Protein AF-A0A7R9Y070-F1 (afdb_monomer_lite)

InterPro domains:
  IPR051346 OTU Domain-Containing Deubiquitinase [PTHR13367] (41-113)

Radius of gyration: 21.0 Å; chains: 1; bounding box: 29×75×30 Å

pLDDT: mean 83.11, std 16.2, range [41.97, 95.62]

Organism: Micromonas pusilla (NCBI:txid38833)

Structure (mmCIF, N/CA/C/O backbone):
data_AF-A0A7R9Y070-F1
#
_entry.id   AF-A0A7R9Y070-F1
#
loop_
_atom_site.group_PDB
_atom_site.id
_atom_site.type_symbol
_atom_site.label_atom_id
_atom_site.label_alt_id
_atom_site.label_comp_id
_atom_site.label_asym_id
_atom_site.label_entity_id
_atom_site.label_seq_id
_atom_site.pdbx_PDB_ins_code
_atom_site.Cartn_x
_atom_site.Cartn_y
_atom_site.Cartn_z
_atom_site.occupancy
_atom_site.B_iso_or_equiv
_atom_site.auth_seq_id
_atom_site.auth_comp_id
_atom_site.auth_asym_id
_atom_site.auth_atom_id
_atom_site.pdbx_PDB_model_num
ATOM 1 N N . GLY A 1 1 ? -12.570 -62.449 17.027 1.00 46.59 1 GLY A N 1
ATOM 2 C CA . GLY A 1 1 ? -11.343 -61.683 17.273 1.00 46.59 1 GLY A CA 1
ATOM 3 C C . GLY A 1 1 ? -10.760 -61.291 15.944 1.00 46.59 1 GLY A C 1
ATOM 4 O O . GLY A 1 1 ? -10.778 -62.129 15.061 1.00 46.59 1 GLY A O 1
ATOM 5 N N . ASP A 1 2 ? -10.304 -60.053 15.809 1.00 41.97 2 ASP A N 1
ATOM 6 C CA . ASP A 1 2 ? -8.918 -59.773 15.439 1.00 41.97 2 ASP A CA 1
ATOM 7 C C . ASP A 1 2 ? -8.581 -58.330 15.850 1.00 41.97 2 ASP A C 1
ATOM 9 O O . ASP A 1 2 ? -9.446 -57.453 15.828 1.00 41.97 2 ASP A O 1
ATOM 13 N N . LYS A 1 3 ? -7.358 -58.131 16.337 1.00 51.91 3 LYS A N 1
ATOM 14 C CA . LYS A 1 3 ? -6.789 -56.871 16.827 1.00 51.91 3 LYS A CA 1
ATOM 15 C C . LYS A 1 3 ? -5.658 -56.474 15.880 1.00 51.91 3 LYS A C 1
ATOM 17 O O . LYS A 1 3 ? -4.850 -57.314 15.516 1.00 51.91 3 LYS A O 1
ATOM 22 N N . GLY A 1 4 ? -5.526 -55.176 15.629 1.00 49.16 4 GLY A N 1
ATOM 23 C CA . GLY A 1 4 ? -4.414 -54.572 14.884 1.00 49.16 4 GLY A CA 1
ATOM 24 C C . GLY A 1 4 ? -4.973 -53.785 13.704 1.00 49.16 4 GLY A C 1
ATOM 25 O O . GLY A 1 4 ? -5.829 -54.271 12.989 1.00 49.16 4 GLY A O 1
ATOM 26 N N . THR A 1 5 ? -4.594 -52.546 13.422 1.00 50.09 5 THR A N 1
ATOM 27 C CA . THR A 1 5 ? -3.288 -51.906 13.584 1.00 50.09 5 THR A CA 1
ATOM 28 C C . THR A 1 5 ? -3.502 -50.417 13.289 1.00 50.09 5 THR A C 1
ATOM 30 O O . THR A 1 5 ? -4.304 -50.105 12.412 1.00 50.09 5 THR A O 1
ATOM 33 N N . GLY A 1 6 ? -2.792 -49.496 13.951 1.00 43.28 6 GLY A N 1
ATOM 34 C CA . GLY A 1 6 ? -2.727 -48.118 13.441 1.00 43.28 6 GLY A CA 1
ATOM 35 C C . GLY A 1 6 ? -2.494 -46.988 14.437 1.00 43.28 6 GLY A C 1
ATOM 36 O O . GLY A 1 6 ? -3.054 -45.918 14.253 1.00 43.28 6 GLY A O 1
ATOM 37 N N . TRP A 1 7 ? -1.683 -47.169 15.483 1.00 53.78 7 TRP A N 1
ATOM 38 C CA . TRP A 1 7 ? -1.303 -46.067 16.390 1.00 53.78 7 TRP A CA 1
ATOM 39 C C . TRP A 1 7 ? -0.125 -45.214 15.862 1.00 53.78 7 TRP A C 1
ATOM 41 O O . TRP A 1 7 ? 0.432 -44.411 16.601 1.00 53.78 7 TRP A O 1
ATOM 51 N N . LEU A 1 8 ? 0.274 -45.369 14.590 1.00 48.66 8 LEU A N 1
ATOM 52 C CA . LEU A 1 8 ? 1.493 -44.759 14.024 1.00 48.66 8 LEU A CA 1
ATOM 53 C C . LEU A 1 8 ? 1.266 -43.476 13.200 1.00 48.66 8 LEU A C 1
ATOM 55 O O . LEU A 1 8 ? 2.223 -42.900 12.695 1.00 48.66 8 LEU A O 1
ATOM 59 N N . SER A 1 9 ? 0.036 -42.979 13.065 1.00 48.78 9 SER A N 1
ATOM 60 C CA . SER A 1 9 ? -0.265 -41.855 12.157 1.00 48.78 9 SER A CA 1
ATOM 61 C C . SER A 1 9 ? -0.048 -40.455 12.754 1.00 48.78 9 SER A C 1
ATOM 63 O O . SER A 1 9 ? -0.267 -39.463 12.064 1.00 48.78 9 SER A O 1
ATOM 65 N N . ALA A 1 10 ? 0.357 -40.344 14.024 1.00 53.50 10 ALA A N 1
ATOM 66 C CA . ALA A 1 10 ? 0.302 -39.078 14.766 1.00 53.50 10 ALA A CA 1
ATOM 67 C C . ALA A 1 10 ? 1.625 -38.288 14.850 1.00 53.50 10 ALA A C 1
ATOM 69 O O . ALA A 1 10 ? 1.627 -37.172 15.363 1.00 53.50 10 ALA A O 1
ATOM 70 N N . LEU A 1 11 ? 2.747 -38.806 14.343 1.00 53.78 11 LEU A N 1
ATOM 71 C CA . LEU A 1 11 ? 4.050 -38.131 14.427 1.00 53.78 11 LEU A CA 1
ATOM 72 C C . LEU A 1 11 ? 4.820 -38.293 13.109 1.00 53.78 11 LEU A C 1
ATOM 74 O O . LEU A 1 11 ? 5.547 -39.264 12.942 1.00 53.78 11 LEU A O 1
ATOM 78 N N . GLY A 1 12 ? 4.676 -37.361 12.157 1.00 49.44 12 GLY A N 1
ATOM 79 C CA . GLY A 1 12 ? 5.610 -37.311 11.013 1.00 49.44 12 GLY A CA 1
ATOM 80 C C . GLY A 1 12 ? 5.097 -36.788 9.670 1.00 49.44 12 GLY A C 1
ATOM 81 O O . GLY A 1 12 ? 5.885 -36.687 8.733 1.00 49.44 12 GLY A O 1
ATOM 82 N N . GLY A 1 13 ? 3.818 -36.425 9.539 1.00 52.16 13 GLY A N 1
ATOM 83 C CA . GLY A 1 13 ? 3.247 -36.045 8.236 1.00 52.16 13 GLY A CA 1
ATOM 84 C C . GLY A 1 13 ? 3.775 -34.732 7.633 1.00 52.16 13 GLY A C 1
ATOM 85 O O . GLY A 1 13 ? 3.813 -34.592 6.415 1.00 52.16 13 GLY A O 1
ATOM 86 N N . GLY A 1 14 ? 4.215 -33.775 8.459 1.00 56.25 14 GLY A N 1
ATOM 87 C CA . GLY A 1 14 ? 4.631 -32.447 7.979 1.00 56.25 14 GLY A CA 1
ATOM 88 C C . GLY A 1 14 ? 6.027 -32.405 7.346 1.00 56.25 14 GLY A C 1
ATOM 89 O O . GLY A 1 14 ? 6.245 -31.682 6.378 1.00 56.25 14 GLY A O 1
ATOM 90 N N . PHE A 1 15 ? 6.972 -33.198 7.857 1.00 60.25 15 PHE A N 1
ATOM 91 C CA . PHE A 1 15 ? 8.365 -33.159 7.396 1.00 60.25 15 PHE A CA 1
ATOM 92 C C . PHE A 1 15 ? 8.549 -33.875 6.050 1.00 60.25 15 PHE A C 1
ATOM 94 O O . PHE A 1 15 ? 9.249 -33.380 5.170 1.00 60.25 15 PHE A O 1
ATOM 101 N N . LEU A 1 16 ? 7.859 -35.004 5.849 1.00 58.97 16 LEU A N 1
ATOM 102 C CA . LEU A 1 16 ? 7.911 -35.736 4.581 1.00 58.97 16 LEU A CA 1
ATOM 103 C C . LEU A 1 16 ? 7.178 -34.991 3.453 1.00 58.97 16 LEU A C 1
ATOM 105 O O . LEU A 1 16 ? 7.659 -34.996 2.327 1.00 58.97 16 LEU A O 1
ATOM 109 N N . ALA A 1 17 ? 6.073 -34.288 3.728 1.00 59.78 17 ALA A N 1
ATOM 110 C CA . ALA A 1 17 ? 5.358 -33.518 2.700 1.00 59.78 17 ALA A CA 1
ATOM 111 C C . ALA A 1 17 ? 6.210 -32.386 2.085 1.00 59.78 17 ALA A C 1
ATOM 113 O O . ALA A 1 17 ? 6.121 -32.143 0.879 1.00 59.78 17 ALA A O 1
ATOM 114 N N . SER A 1 18 ? 7.068 -31.753 2.896 1.00 61.00 18 SER A N 1
ATOM 115 C CA . SER A 1 18 ? 8.074 -30.776 2.448 1.00 61.00 18 SER A CA 1
ATOM 116 C C . SER A 1 18 ? 9.175 -31.430 1.597 1.00 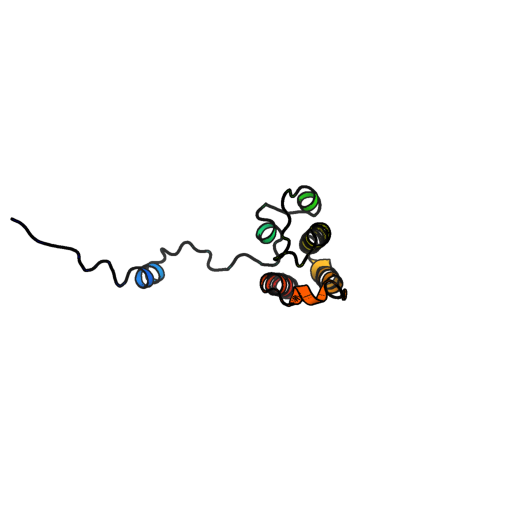61.00 18 SER A C 1
ATOM 118 O O . SER A 1 18 ? 9.560 -30.895 0.560 1.00 61.00 18 SER A O 1
ATOM 120 N N . LEU A 1 19 ? 9.618 -32.640 1.968 1.00 63.44 19 LEU A N 1
ATOM 121 C CA . LEU A 1 19 ? 10.649 -33.395 1.242 1.00 63.44 19 LEU A CA 1
ATOM 122 C C . LEU A 1 19 ? 10.155 -33.978 -0.099 1.00 63.44 19 LEU A C 1
ATOM 124 O O . LEU A 1 19 ? 10.931 -34.102 -1.042 1.00 63.44 19 LEU A O 1
ATOM 128 N N . PHE A 1 20 ? 8.868 -34.325 -0.194 1.00 67.56 20 PHE A N 1
ATOM 129 C CA . PHE A 1 20 ? 8.243 -34.902 -1.393 1.00 67.56 20 PHE A CA 1
ATOM 130 C C . PHE A 1 20 ? 7.529 -33.867 -2.283 1.00 67.56 20 PHE A C 1
ATOM 132 O O . PHE A 1 20 ? 6.826 -34.247 -3.216 1.00 67.56 20 PHE A O 1
ATOM 139 N N . GLY A 1 21 ? 7.709 -32.563 -2.030 1.00 61.25 21 GLY A N 1
ATOM 140 C CA . GLY A 1 21 ? 7.226 -31.499 -2.921 1.00 61.25 21 GLY A CA 1
ATOM 141 C C . GLY A 1 21 ? 5.699 -31.376 -3.015 1.00 61.25 21 GLY A C 1
ATOM 142 O O . GLY A 1 21 ? 5.187 -30.874 -4.012 1.00 61.25 21 GLY A O 1
ATOM 143 N N . ILE A 1 22 ? 4.964 -31.837 -1.996 1.00 66.69 22 ILE A N 1
ATOM 144 C CA . ILE A 1 22 ? 3.489 -31.788 -1.958 1.00 66.69 22 ILE A CA 1
ATOM 145 C C . ILE A 1 22 ? 2.986 -30.465 -1.345 1.00 66.69 22 ILE A C 1
ATOM 147 O O . ILE A 1 22 ? 1.785 -30.191 -1.348 1.00 66.69 22 ILE A O 1
ATOM 151 N N . ASP A 1 23 ? 3.878 -29.599 -0.853 1.00 65.44 23 ASP A N 1
ATOM 152 C CA . ASP A 1 23 ? 3.482 -28.278 -0.362 1.00 65.44 23 ASP A CA 1
ATOM 153 C C . ASP A 1 23 ? 3.122 -27.349 -1.538 1.00 65.44 23 ASP A C 1
ATOM 155 O O . ASP A 1 23 ? 3.979 -26.890 -2.292 1.00 65.44 23 ASP A O 1
ATOM 159 N N . ARG A 1 24 ? 1.816 -27.113 -1.728 1.00 64.19 24 ARG A N 1
ATOM 160 C CA . ARG A 1 24 ? 1.247 -26.291 -2.815 1.00 64.19 24 ARG A CA 1
ATOM 161 C C . ARG A 1 24 ? 1.248 -24.792 -2.510 1.00 64.19 24 ARG A C 1
ATOM 163 O O . ARG A 1 24 ? 0.689 -24.015 -3.283 1.00 64.19 24 ARG A O 1
ATOM 170 N N . ARG A 1 25 ? 1.817 -24.370 -1.379 1.00 64.38 25 ARG A N 1
ATOM 171 C CA . ARG A 1 25 ? 1.952 -22.947 -1.061 1.00 64.38 25 ARG A CA 1
ATOM 172 C C . ARG A 1 25 ? 2.960 -22.317 -2.027 1.00 64.38 25 ARG A C 1
ATOM 174 O O . ARG A 1 25 ? 4.028 -22.895 -2.242 1.00 64.38 25 ARG A O 1
ATOM 181 N N . PRO A 1 26 ? 2.645 -21.161 -2.637 1.00 61.94 26 PRO A N 1
ATOM 182 C CA . PRO A 1 26 ? 3.610 -20.473 -3.477 1.00 61.94 26 PRO A CA 1
ATOM 183 C C . PRO A 1 26 ? 4.870 -20.189 -2.654 1.00 61.94 26 PRO A C 1
ATOM 185 O O . PRO A 1 26 ? 4.803 -19.777 -1.498 1.00 61.94 26 PRO A O 1
ATOM 188 N N . ARG A 1 27 ? 6.034 -20.461 -3.252 1.00 66.69 27 ARG A N 1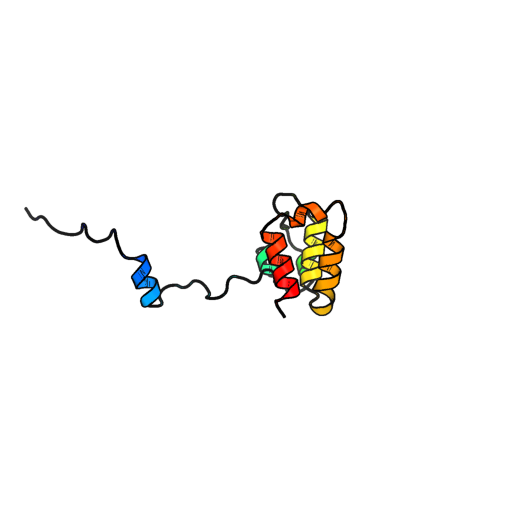
ATOM 189 C CA . ARG A 1 27 ? 7.334 -20.286 -2.589 1.00 66.69 27 ARG A CA 1
ATOM 190 C C . ARG A 1 27 ? 7.626 -18.822 -2.249 1.00 66.69 27 ARG A C 1
ATOM 192 O O . ARG A 1 27 ? 8.461 -18.585 -1.382 1.00 66.69 27 ARG A O 1
ATOM 199 N N . CYS A 1 28 ? 6.957 -17.866 -2.907 1.00 62.34 28 CYS A N 1
ATOM 200 C CA . CYS A 1 28 ? 6.939 -16.476 -2.466 1.00 62.34 28 CYS A CA 1
ATOM 201 C C . CYS A 1 28 ? 5.598 -16.143 -1.789 1.00 62.34 28 CYS A C 1
ATOM 203 O O . CYS A 1 28 ? 4.538 -16.536 -2.290 1.00 62.34 28 CYS A O 1
ATOM 205 N N . PRO A 1 29 ? 5.630 -15.440 -0.645 1.00 68.19 29 PRO A N 1
ATOM 206 C CA . PRO A 1 29 ? 4.426 -14.853 -0.086 1.00 68.19 29 PRO A CA 1
ATOM 207 C C . PRO A 1 29 ? 3.837 -13.837 -1.082 1.00 68.19 29 PRO A C 1
ATOM 209 O O . PRO A 1 29 ? 4.582 -13.259 -1.879 1.00 68.19 29 PRO A O 1
ATOM 212 N N . PRO A 1 30 ? 2.512 -13.622 -1.061 1.00 76.50 30 PRO A N 1
ATOM 213 C CA . PRO A 1 30 ? 1.874 -12.628 -1.913 1.00 76.50 30 PRO A CA 1
ATOM 214 C C . PRO A 1 30 ? 2.495 -11.247 -1.670 1.00 76.50 30 PRO A C 1
ATOM 216 O O . PRO A 1 30 ? 2.711 -10.848 -0.526 1.00 76.50 30 PRO A O 1
ATOM 219 N N . SER A 1 31 ? 2.799 -10.542 -2.760 1.00 81.00 31 SER A N 1
ATOM 220 C CA . SER A 1 31 ? 3.362 -9.189 -2.748 1.00 81.00 31 SER A CA 1
ATOM 221 C C . SER A 1 31 ? 2.514 -8.234 -1.901 1.00 81.00 31 SER A C 1
ATOM 223 O O . SER A 1 31 ? 1.301 -8.139 -2.098 1.00 81.00 31 SER A O 1
ATOM 225 N N . GLY A 1 32 ? 3.157 -7.494 -0.995 1.00 80.56 32 GLY A N 1
ATOM 226 C CA . GLY A 1 32 ? 2.509 -6.408 -0.253 1.00 80.56 32 GLY A CA 1
ATOM 227 C C . GLY A 1 32 ? 2.285 -5.146 -1.093 1.00 80.56 32 GLY A C 1
ATOM 228 O O . GLY A 1 32 ? 1.493 -4.296 -0.704 1.00 80.56 32 GLY A O 1
ATOM 229 N N . GLY A 1 33 ? 2.967 -5.021 -2.237 1.00 82.94 33 GLY A N 1
ATOM 230 C CA . GLY A 1 33 ? 2.873 -3.878 -3.146 1.00 82.94 33 GLY A CA 1
ATOM 231 C C . GLY A 1 33 ? 1.760 -4.023 -4.183 1.00 82.94 33 GLY A C 1
ATOM 232 O O . GLY A 1 33 ? 1.400 -3.046 -4.837 1.00 82.94 33 GLY A O 1
ATOM 233 N N . ASN A 1 34 ? 1.197 -5.225 -4.330 1.00 90.00 34 ASN A N 1
ATOM 234 C CA . ASN A 1 34 ? 0.070 -5.475 -5.214 1.00 90.00 34 ASN A CA 1
ATOM 235 C C . ASN A 1 34 ? -1.257 -5.114 -4.511 1.00 90.00 34 ASN A C 1
ATOM 237 O O . ASN A 1 34 ? -1.627 -5.783 -3.538 1.00 90.00 34 ASN A O 1
ATOM 241 N N . PRO A 1 35 ? -2.016 -4.123 -5.019 1.00 90.31 35 PRO A N 1
ATOM 242 C CA . PRO A 1 35 ? -3.276 -3.695 -4.410 1.00 90.31 35 PRO A CA 1
ATOM 243 C C . PRO A 1 35 ? -4.328 -4.813 -4.364 1.00 90.31 35 PRO A C 1
ATOM 245 O O . PRO A 1 35 ? -5.130 -4.851 -3.432 1.00 90.31 35 PRO A O 1
ATOM 248 N N . SER A 1 36 ? -4.274 -5.779 -5.287 1.00 92.25 36 SER A N 1
ATOM 249 C CA . SER A 1 36 ? -5.215 -6.906 -5.317 1.00 92.25 36 SER A CA 1
ATOM 250 C C . SER A 1 36 ? -5.131 -7.779 -4.060 1.00 92.25 36 SER A C 1
ATOM 252 O O . SER A 1 36 ? -6.133 -8.292 -3.568 1.00 92.25 36 SER A O 1
ATOM 254 N N . ASN A 1 37 ? -3.927 -7.934 -3.502 1.00 91.31 37 ASN A N 1
ATOM 255 C CA . ASN A 1 37 ? -3.711 -8.753 -2.306 1.00 91.31 37 ASN A CA 1
ATOM 256 C C . ASN A 1 37 ? -4.252 -8.079 -1.039 1.00 91.31 37 ASN A C 1
ATOM 258 O O . ASN A 1 37 ? -4.562 -8.764 -0.066 1.00 91.31 37 ASN A O 1
ATOM 262 N N . LEU A 1 38 ? -4.352 -6.747 -1.052 1.00 90.88 38 LEU A N 1
ATOM 263 C CA . LEU A 1 38 ? -4.864 -5.948 0.059 1.00 90.88 38 LEU A CA 1
ATOM 264 C C . LEU A 1 38 ? -6.386 -5.797 -0.010 1.00 90.88 38 LEU A C 1
ATOM 266 O O . LEU A 1 38 ? -7.046 -5.846 1.023 1.00 90.88 38 LEU A O 1
ATOM 270 N N . ALA A 1 39 ? -6.929 -5.620 -1.216 1.00 90.25 39 ALA A N 1
ATOM 271 C CA . ALA A 1 39 ? -8.363 -5.482 -1.450 1.00 90.25 39 ALA A CA 1
ATOM 272 C C . ALA A 1 39 ? -9.109 -6.830 -1.434 1.00 90.25 39 ALA A C 1
ATOM 274 O O . ALA A 1 39 ? -10.306 -6.866 -1.180 1.00 90.25 39 ALA A O 1
ATOM 275 N N . GLY A 1 40 ? -8.426 -7.945 -1.718 1.00 90.00 40 GLY A N 1
ATOM 276 C CA . GLY A 1 40 ? -9.064 -9.260 -1.879 1.00 90.00 40 GLY A CA 1
ATOM 277 C C . GLY A 1 40 ? -9.808 -9.432 -3.211 1.00 90.00 40 GLY A C 1
ATOM 278 O O . GLY A 1 40 ? -10.292 -10.523 -3.510 1.00 90.00 40 GLY A O 1
ATOM 279 N N . GLU A 1 41 ? -9.845 -8.382 -4.029 1.00 91.62 41 GLU A N 1
ATOM 280 C CA . GLU A 1 41 ? -10.374 -8.353 -5.389 1.00 91.62 41 GLU A CA 1
ATOM 281 C C . GLU A 1 41 ? -9.255 -7.999 -6.376 1.00 91.62 41 GLU A C 1
ATOM 283 O O . GLU A 1 41 ? -8.202 -7.494 -5.991 1.00 91.62 41 GLU A O 1
ATOM 288 N N . ARG A 1 42 ? -9.449 -8.286 -7.664 1.00 92.00 42 ARG A N 1
ATOM 289 C CA . ARG A 1 42 ? -8.455 -7.961 -8.692 1.00 92.00 42 ARG A CA 1
ATOM 290 C C . ARG A 1 42 ? -8.460 -6.454 -8.967 1.00 92.00 42 ARG A C 1
ATOM 292 O O . ARG A 1 42 ? -9.492 -5.916 -9.342 1.00 92.00 42 ARG A O 1
ATOM 299 N N . VAL A 1 43 ? -7.295 -5.823 -8.844 1.00 92.81 43 VAL A N 1
ATOM 300 C CA . VAL A 1 43 ? -7.063 -4.394 -9.086 1.00 92.81 43 VAL A CA 1
ATOM 301 C C . VAL A 1 43 ? -5.864 -4.247 -10.019 1.00 92.81 43 VAL A C 1
ATOM 303 O O . VAL A 1 43 ? -4.738 -4.561 -9.623 1.00 92.81 43 VAL A O 1
ATOM 306 N N . ASP A 1 44 ? -6.104 -3.768 -11.239 1.00 90.81 44 ASP A N 1
ATOM 307 C CA . ASP A 1 44 ? -5.055 -3.507 -12.232 1.00 90.81 44 ASP A CA 1
ATOM 308 C C . ASP A 1 44 ? -4.825 -1.993 -12.419 1.00 90.81 44 ASP A C 1
ATOM 310 O O . ASP A 1 44 ? -3.702 -1.550 -12.666 1.00 90.81 44 ASP A O 1
ATOM 314 N N . THR A 1 45 ? -5.879 -1.188 -12.277 1.00 93.62 45 THR A N 1
ATOM 315 C CA . THR A 1 45 ? -5.884 0.261 -12.506 1.00 93.62 45 THR A CA 1
ATOM 316 C C . THR A 1 45 ? -6.502 1.022 -11.332 1.00 93.62 45 THR A C 1
ATOM 318 O O . THR A 1 45 ? -7.165 0.437 -10.481 1.00 93.62 45 THR A O 1
ATOM 321 N N . GLU A 1 46 ? -6.298 2.343 -11.281 1.00 93.69 46 GLU A N 1
ATOM 322 C CA . GLU A 1 46 ? -6.990 3.216 -10.316 1.00 93.69 46 GLU A CA 1
ATOM 323 C C . GLU A 1 46 ? -8.513 3.083 -10.430 1.00 93.69 46 GLU A C 1
ATOM 325 O O . GLU A 1 46 ? -9.202 3.035 -9.417 1.00 93.69 46 GLU A O 1
ATOM 330 N N . GLU A 1 47 ? -9.038 3.009 -11.655 1.00 93.50 47 GLU A N 1
ATOM 331 C CA . GLU A 1 47 ? -10.480 2.914 -11.888 1.00 93.50 47 GLU A CA 1
ATOM 332 C C . GLU A 1 47 ? -11.072 1.680 -11.195 1.00 93.50 47 GLU A C 1
ATOM 334 O O . GLU A 1 47 ? -12.171 1.741 -10.653 1.00 93.50 47 GLU A O 1
ATOM 339 N N . ASP A 1 48 ? -10.330 0.572 -11.132 1.00 94.38 48 ASP A N 1
ATOM 340 C CA . ASP A 1 48 ? -10.776 -0.634 -10.427 1.00 94.38 48 ASP A CA 1
ATOM 341 C C . ASP A 1 48 ? -10.899 -0.393 -8.914 1.00 94.38 48 ASP A C 1
ATOM 343 O O . ASP A 1 48 ? -11.799 -0.934 -8.274 1.00 94.38 48 ASP A O 1
ATOM 347 N N . VAL A 1 49 ? -10.039 0.462 -8.343 1.00 94.31 49 VAL A N 1
ATOM 348 C CA . VAL A 1 49 ? -10.071 0.831 -6.918 1.00 94.31 49 VAL A CA 1
ATOM 349 C C . VAL A 1 49 ? -11.378 1.547 -6.570 1.00 94.31 49 VAL A C 1
ATOM 351 O O . VAL A 1 49 ? -11.974 1.249 -5.537 1.00 94.31 49 VAL A O 1
ATOM 354 N N . LEU A 1 50 ? -11.860 2.434 -7.449 1.00 92.06 50 LEU A N 1
ATOM 355 C CA . LEU A 1 50 ? -13.109 3.188 -7.254 1.00 92.06 50 LEU A CA 1
ATOM 356 C C . LEU A 1 50 ? -14.354 2.292 -7.178 1.00 92.06 50 LEU A C 1
ATOM 358 O O . LEU A 1 50 ? -15.380 2.694 -6.630 1.00 92.06 50 LEU A O 1
ATOM 362 N N . HIS A 1 51 ? -14.277 1.083 -7.734 1.00 93.31 51 HIS A N 1
ATOM 363 C CA . HIS A 1 51 ? -15.388 0.136 -7.783 1.00 93.31 51 HIS A CA 1
ATOM 364 C C . HIS A 1 51 ? -15.348 -0.915 -6.666 1.00 93.31 51 HIS A C 1
ATOM 366 O O . HIS A 1 51 ? -16.257 -1.748 -6.584 1.00 93.31 51 HIS A O 1
ATOM 372 N N . LEU A 1 52 ? -14.332 -0.878 -5.798 1.00 93.50 52 LEU A N 1
ATOM 373 C CA . LEU A 1 52 ? -14.226 -1.790 -4.663 1.00 93.50 52 LEU A CA 1
ATOM 374 C C . LEU A 1 52 ? -15.362 -1.548 -3.666 1.00 93.50 52 LEU A C 1
ATOM 376 O O . LEU A 1 52 ? -15.637 -0.421 -3.255 1.00 93.50 52 LEU A O 1
ATOM 380 N N . LYS A 1 53 ? -16.017 -2.633 -3.246 1.00 91.38 53 LYS A N 1
ATOM 381 C CA . LYS A 1 53 ? -17.091 -2.570 -2.241 1.00 91.38 53 LYS A CA 1
ATOM 382 C C . LYS A 1 53 ? -16.544 -2.461 -0.826 1.00 91.38 53 LYS A C 1
ATOM 384 O O . LYS A 1 53 ? -17.099 -1.727 -0.011 1.00 91.38 53 LYS A O 1
ATOM 389 N N . ASP A 1 54 ? -15.462 -3.187 -0.565 1.00 92.06 54 ASP A N 1
ATOM 390 C CA . ASP A 1 54 ? -14.830 -3.293 0.740 1.00 92.06 54 ASP A CA 1
ATOM 391 C C . ASP A 1 54 ? -13.375 -2.830 0.645 1.00 92.06 54 ASP A C 1
ATOM 393 O O . ASP A 1 54 ? -12.589 -3.331 -0.158 1.00 92.06 54 ASP A O 1
ATOM 397 N N . LEU A 1 55 ? -13.013 -1.856 1.481 1.00 93.88 55 LEU A N 1
ATOM 398 C CA . LEU A 1 55 ? -11.666 -1.291 1.529 1.00 93.88 55 LEU A CA 1
ATOM 399 C C . LEU A 1 55 ? -10.934 -1.749 2.799 1.00 93.88 55 LEU A C 1
ATOM 401 O O . LEU A 1 55 ? -11.535 -1.783 3.879 1.00 93.88 55 LEU A O 1
ATOM 405 N N . PRO A 1 56 ? -9.627 -2.057 2.719 1.00 92.50 56 PRO A N 1
ATOM 406 C CA . PRO A 1 56 ? -8.857 -2.499 3.875 1.00 92.50 56 PRO A CA 1
ATOM 407 C C . PRO A 1 56 ? -8.648 -1.336 4.848 1.00 92.50 56 PRO A C 1
ATOM 409 O O . PRO A 1 56 ? -7.927 -0.393 4.545 1.00 92.50 56 PRO A O 1
ATOM 412 N N . THR A 1 57 ? -9.247 -1.382 6.038 1.00 91.75 57 THR A N 1
ATOM 413 C CA . THR A 1 57 ? -9.147 -0.289 7.032 1.00 91.75 57 THR A CA 1
ATOM 414 C C . THR A 1 57 ? -7.977 -0.434 8.010 1.00 91.75 57 THR A C 1
ATOM 416 O O . THR A 1 57 ? -7.758 0.460 8.827 1.00 91.75 57 THR A O 1
ATOM 419 N N . PHE A 1 58 ? -7.207 -1.530 7.933 1.00 92.94 58 PHE A N 1
ATOM 420 C CA . PHE A 1 58 ? -6.049 -1.822 8.796 1.00 92.94 58 PHE A CA 1
ATOM 421 C C . PHE A 1 58 ? -6.371 -1.638 10.287 1.00 92.94 58 PHE A C 1
ATOM 423 O O . PHE A 1 58 ? -5.835 -0.747 10.940 1.00 92.94 58 PHE A O 1
ATOM 430 N N . ASP A 1 59 ? -7.309 -2.430 10.809 1.00 92.38 59 ASP A N 1
ATOM 431 C CA . ASP A 1 59 ? -7.818 -2.317 12.185 1.00 92.38 59 ASP A CA 1
ATOM 432 C C . ASP A 1 59 ? -8.414 -0.932 12.520 1.00 92.38 59 ASP A C 1
ATOM 434 O O . ASP A 1 59 ? -8.380 -0.471 13.661 1.00 92.38 59 ASP A O 1
ATOM 438 N N . GLY A 1 60 ? -8.964 -0.243 11.514 1.00 91.81 60 GLY A N 1
ATOM 439 C CA . GLY A 1 60 ? -9.536 1.099 11.657 1.00 91.81 60 GLY A CA 1
ATOM 440 C C . GLY A 1 60 ? -8.500 2.222 11.765 1.00 91.81 60 GLY A C 1
ATOM 441 O O . GLY A 1 60 ? -8.861 3.344 12.121 1.00 91.81 60 GLY A O 1
ATOM 442 N N . LEU A 1 61 ? -7.224 1.943 11.471 1.00 93.50 61 LEU A N 1
ATOM 443 C CA . LEU A 1 61 ? -6.158 2.949 11.461 1.00 93.50 61 LEU A CA 1
ATOM 444 C C . LEU A 1 61 ? -6.244 3.880 10.250 1.00 93.50 61 LEU A C 1
ATOM 446 O O . LEU A 1 61 ? -5.799 5.023 10.349 1.00 93.50 61 LEU A O 1
ATOM 450 N N . LEU A 1 62 ? -6.811 3.404 9.138 1.00 94.44 62 LEU A N 1
ATOM 451 C CA . LEU A 1 62 ? -7.112 4.215 7.963 1.00 94.44 62 LEU A CA 1
ATOM 452 C C . LEU A 1 62 ? -8.621 4.292 7.741 1.00 94.44 62 LEU A C 1
ATOM 454 O O . LEU A 1 62 ? -9.349 3.301 7.852 1.00 94.44 62 LEU A O 1
ATOM 458 N N . ARG A 1 63 ? -9.093 5.489 7.393 1.00 95.00 63 ARG A N 1
ATOM 459 C CA . ARG A 1 63 ? -10.456 5.687 6.893 1.00 95.00 63 ARG A CA 1
ATOM 460 C C . ARG A 1 63 ? -10.581 5.045 5.508 1.00 95.00 63 ARG A C 1
ATOM 462 O O . ARG A 1 63 ? -9.591 5.019 4.782 1.00 95.00 63 ARG A O 1
ATOM 469 N N . PRO A 1 64 ? -11.789 4.647 5.073 1.00 94.00 64 PRO A N 1
ATOM 470 C CA . PRO A 1 64 ? -11.997 4.103 3.730 1.00 94.00 64 PRO A CA 1
ATOM 471 C C . PRO A 1 64 ? -11.391 4.980 2.623 1.00 94.00 64 PRO A C 1
ATOM 473 O O . PRO A 1 64 ? -10.618 4.487 1.816 1.00 94.00 64 PRO A O 1
ATOM 476 N N . SER A 1 65 ? -11.599 6.299 2.675 1.00 93.56 65 SER A N 1
ATOM 477 C CA . SER A 1 65 ? -11.018 7.245 1.708 1.00 93.56 65 SER A CA 1
ATOM 478 C C . SER A 1 65 ? -9.484 7.284 1.706 1.00 93.56 65 SER A C 1
ATOM 480 O O . SER A 1 65 ? -8.862 7.606 0.701 1.00 93.56 65 SER A O 1
ATOM 482 N N . GLU A 1 66 ? -8.851 7.018 2.851 1.00 95.12 66 GLU A N 1
ATOM 483 C CA . GLU A 1 66 ? -7.389 6.980 2.963 1.00 95.12 66 GLU A CA 1
ATOM 484 C C . GLU A 1 66 ? -6.843 5.662 2.410 1.00 95.12 66 GLU A C 1
ATOM 486 O O . GLU A 1 66 ? -5.835 5.665 1.706 1.00 95.12 66 GLU A O 1
ATOM 491 N N . SER A 1 67 ? -7.543 4.558 2.671 1.00 95.19 67 SER A N 1
ATOM 492 C CA . SER A 1 67 ? -7.230 3.247 2.105 1.00 95.19 67 SER A CA 1
ATOM 493 C C . SER A 1 67 ? -7.397 3.211 0.589 1.00 95.19 67 SER A C 1
ATOM 495 O O . SER A 1 67 ? -6.541 2.661 -0.095 1.00 95.19 67 SER A O 1
ATOM 497 N N . GLU A 1 68 ? -8.449 3.831 0.060 1.00 95.62 68 GLU A N 1
ATOM 498 C CA . GLU A 1 68 ? -8.671 3.994 -1.379 1.00 95.62 68 GLU A CA 1
ATOM 499 C C . GLU A 1 68 ? -7.493 4.725 -2.036 1.00 95.62 68 GLU A C 1
ATOM 501 O O . GLU A 1 68 ? -6.860 4.195 -2.946 1.00 95.62 68 GLU A O 1
ATOM 506 N N . LEU A 1 69 ? -7.101 5.886 -1.490 1.00 95.38 69 LEU A N 1
ATOM 507 C CA . LEU A 1 69 ? -5.937 6.637 -1.969 1.00 95.38 69 LEU A CA 1
ATOM 508 C C . LEU A 1 69 ? -4.648 5.814 -1.915 1.00 95.38 69 LEU A C 1
ATOM 510 O O . LEU A 1 69 ? -3.853 5.864 -2.851 1.00 95.38 69 LEU A O 1
ATOM 514 N N . LEU A 1 70 ? -4.430 5.059 -0.835 1.00 95.25 70 LEU A N 1
ATOM 515 C CA . LEU A 1 70 ? -3.267 4.186 -0.717 1.00 95.25 70 LEU A CA 1
ATOM 516 C C . LEU A 1 70 ? -3.242 3.143 -1.842 1.00 95.25 70 LEU A C 1
ATOM 518 O O . LEU A 1 70 ? -2.203 2.987 -2.479 1.00 95.25 70 LEU A O 1
ATOM 522 N N . LEU A 1 71 ? -4.365 2.470 -2.114 1.00 95.25 71 LEU A N 1
ATOM 523 C CA . LEU A 1 71 ? -4.477 1.493 -3.202 1.00 95.25 71 LEU A CA 1
ATOM 524 C C . LEU A 1 71 ? -4.219 2.141 -4.571 1.00 95.25 71 LEU A C 1
ATOM 526 O O . LEU A 1 71 ? -3.437 1.601 -5.353 1.00 95.25 71 LEU A O 1
ATOM 530 N N . THR A 1 72 ? -4.764 3.332 -4.822 1.00 95.56 72 THR A N 1
ATOM 531 C CA . THR A 1 72 ? -4.487 4.121 -6.035 1.00 95.56 72 THR A CA 1
ATOM 532 C C . THR A 1 72 ? -3.007 4.497 -6.169 1.00 95.56 72 THR A C 1
ATOM 534 O O . THR A 1 72 ? -2.453 4.534 -7.264 1.00 95.56 72 THR A O 1
ATOM 537 N N . TYR A 1 73 ? -2.295 4.752 -5.070 1.00 95.31 73 TYR A N 1
ATOM 538 C CA . TYR A 1 73 ? -0.852 5.006 -5.146 1.00 95.31 73 TYR A CA 1
ATOM 539 C C . TYR A 1 73 ? -0.061 3.749 -5.521 1.00 95.31 73 TYR A C 1
ATOM 541 O O . TYR A 1 73 ? 0.967 3.850 -6.196 1.00 95.31 73 TYR A O 1
ATOM 549 N N . LEU A 1 74 ? -0.533 2.562 -5.127 1.00 93.62 74 LEU A N 1
ATOM 550 C CA . LEU A 1 74 ? 0.106 1.292 -5.476 1.00 93.62 74 LEU A CA 1
ATOM 551 C C . LEU A 1 74 ? -0.006 0.964 -6.971 1.00 93.62 74 LEU A C 1
ATOM 553 O O . LEU A 1 74 ? 0.928 0.363 -7.513 1.00 93.62 74 LEU A O 1
ATOM 557 N N . THR A 1 75 ? -1.066 1.413 -7.652 1.00 93.62 75 THR A N 1
ATOM 558 C CA . THR A 1 75 ? -1.243 1.231 -9.107 1.00 93.62 75 THR A CA 1
ATOM 559 C C . THR A 1 75 ? -0.324 2.129 -9.948 1.00 93.62 75 THR A C 1
ATOM 561 O O . THR A 1 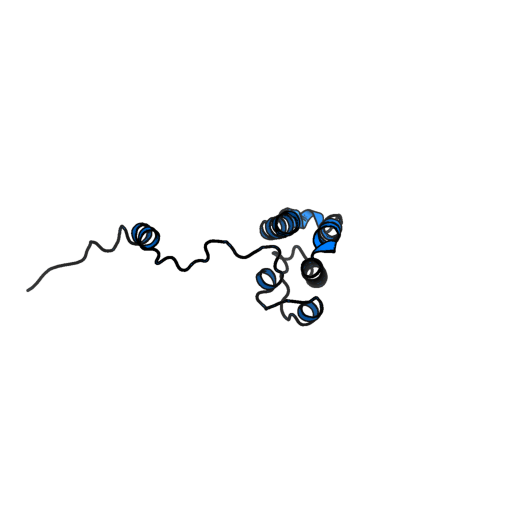75 ? -0.191 1.908 -11.149 1.00 93.62 75 THR A O 1
ATOM 564 N N . ALA A 1 76 ? 0.354 3.115 -9.347 1.00 92.88 76 ALA A N 1
ATOM 565 C CA . ALA A 1 76 ? 1.247 4.053 -10.033 1.00 92.88 76 ALA A CA 1
ATOM 566 C C . ALA A 1 76 ? 2.738 3.761 -9.739 1.00 92.88 76 ALA A C 1
ATOM 568 O O . ALA A 1 76 ? 3.346 4.470 -8.938 1.00 92.88 76 ALA A O 1
ATOM 569 N N . PRO A 1 77 ? 3.389 2.773 -10.387 1.00 87.12 77 PRO A N 1
ATOM 570 C CA . PRO A 1 77 ? 4.694 2.234 -9.968 1.00 87.12 77 PRO A CA 1
ATOM 571 C C . PRO A 1 77 ? 5.805 3.287 -9.815 1.00 87.12 77 PRO A C 1
ATOM 573 O O . PRO A 1 77 ? 6.530 3.281 -8.825 1.00 87.12 77 PRO A O 1
ATOM 576 N N . TYR A 1 78 ? 5.898 4.255 -10.732 1.00 90.75 78 TYR A N 1
ATOM 577 C CA . TYR A 1 78 ? 6.941 5.293 -10.695 1.00 90.75 78 TYR A CA 1
ATOM 578 C C . TYR A 1 78 ? 6.701 6.395 -9.655 1.00 90.75 78 TYR A C 1
ATOM 580 O O . TYR A 1 78 ? 7.636 7.088 -9.259 1.00 90.75 78 TYR A O 1
ATOM 588 N N . LEU A 1 79 ? 5.451 6.576 -9.225 1.00 93.00 79 LEU A N 1
ATOM 589 C CA . LEU A 1 79 ? 5.060 7.588 -8.240 1.00 93.00 79 LEU A CA 1
ATOM 590 C C . LEU A 1 79 ? 4.693 6.967 -6.885 1.00 93.00 79 LEU A C 1
ATOM 592 O O . LEU A 1 79 ? 4.496 7.696 -5.914 1.00 93.00 79 LEU A O 1
ATOM 596 N N . ARG A 1 80 ? 4.657 5.634 -6.796 1.00 92.44 80 ARG A N 1
ATOM 597 C CA . ARG A 1 80 ? 4.250 4.861 -5.622 1.00 92.44 80 ARG A CA 1
ATOM 598 C C . ARG A 1 80 ? 5.004 5.288 -4.371 1.00 92.44 80 ARG A C 1
ATOM 600 O O . ARG A 1 80 ? 4.379 5.660 -3.385 1.00 92.44 80 ARG A O 1
ATOM 607 N N . ILE A 1 81 ? 6.338 5.284 -4.421 1.00 93.94 81 ILE A N 1
ATOM 608 C CA . ILE A 1 81 ? 7.197 5.606 -3.272 1.00 93.94 81 ILE A CA 1
ATOM 609 C C . ILE A 1 81 ? 6.919 7.013 -2.715 1.00 93.94 81 ILE A C 1
ATOM 611 O O . ILE A 1 81 ? 6.574 7.118 -1.535 1.00 93.94 81 ILE A O 1
ATOM 615 N N . PRO A 1 82 ? 7.041 8.105 -3.501 1.00 95.31 82 PRO A N 1
ATOM 616 C CA . PRO A 1 82 ? 6.816 9.443 -2.962 1.00 95.31 82 PRO A CA 1
ATOM 617 C C . PRO A 1 82 ? 5.367 9.665 -2.505 1.00 95.31 82 PRO A C 1
ATOM 619 O O . PRO A 1 82 ? 5.156 10.351 -1.504 1.00 95.31 82 PRO A O 1
ATOM 622 N N . LEU A 1 83 ? 4.373 9.078 -3.184 1.00 95.12 83 LEU A N 1
ATOM 623 C CA . LEU A 1 83 ? 2.964 9.213 -2.804 1.00 95.12 83 LEU A CA 1
ATOM 624 C C . LEU A 1 83 ? 2.637 8.447 -1.516 1.00 95.12 83 LEU A C 1
ATOM 626 O O . LEU A 1 83 ? 2.057 9.031 -0.600 1.00 95.12 83 LEU A O 1
ATOM 630 N N . ALA A 1 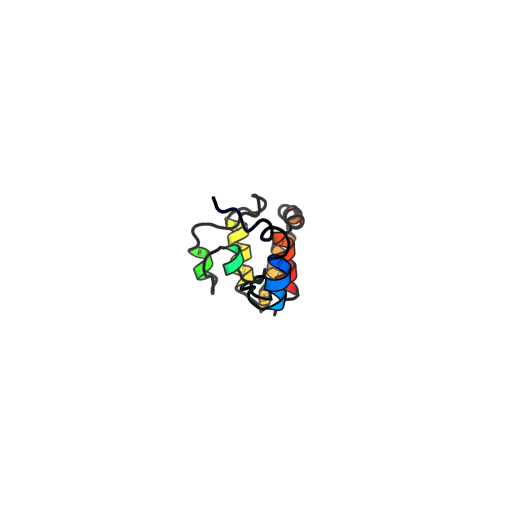84 ? 3.073 7.191 -1.396 1.00 94.06 84 ALA A N 1
ATOM 631 C CA . ALA A 1 84 ? 2.872 6.377 -0.198 1.00 94.06 84 ALA A CA 1
ATOM 632 C C . ALA A 1 84 ? 3.590 6.975 1.022 1.00 94.06 84 ALA A C 1
ATOM 634 O O . ALA A 1 84 ? 3.002 7.086 2.097 1.00 94.06 84 ALA A O 1
ATOM 635 N N . LEU A 1 85 ? 4.830 7.450 0.863 1.00 94.38 85 LEU A N 1
ATOM 636 C CA . LEU A 1 85 ? 5.551 8.129 1.943 1.00 94.38 85 LEU A CA 1
ATOM 637 C C . LEU A 1 85 ? 4.853 9.415 2.386 1.00 94.38 85 LEU A C 1
ATOM 639 O O . LEU A 1 85 ? 4.652 9.630 3.581 1.00 94.38 85 LEU A O 1
ATOM 643 N N . ARG A 1 86 ? 4.445 10.262 1.433 1.00 95.44 86 ARG A N 1
ATOM 644 C CA . ARG A 1 86 ? 3.700 11.488 1.737 1.00 95.44 86 ARG A CA 1
ATOM 645 C C . ARG A 1 86 ? 2.377 11.179 2.433 1.00 95.44 86 ARG A C 1
ATOM 647 O O . ARG A 1 86 ? 1.980 11.929 3.321 1.00 95.44 86 ARG A O 1
ATOM 654 N N . HIS A 1 87 ? 1.716 10.087 2.056 1.00 94.75 87 HIS A N 1
ATOM 655 C CA . HIS A 1 87 ? 0.481 9.650 2.690 1.00 94.75 87 HIS A CA 1
ATOM 656 C C . HIS A 1 87 ? 0.684 9.428 4.193 1.00 94.75 87 HIS A C 1
ATOM 658 O O . HIS A 1 87 ? -0.070 9.986 4.986 1.00 94.75 87 HIS A O 1
ATOM 664 N N . PHE A 1 88 ? 1.731 8.713 4.609 1.00 95.25 88 PHE A N 1
ATOM 665 C CA . PHE A 1 88 ? 1.999 8.449 6.030 1.00 95.25 88 PHE A CA 1
ATOM 666 C C . PHE A 1 88 ? 2.791 9.545 6.758 1.00 95.25 88 PHE A C 1
ATOM 668 O O . PHE A 1 88 ? 2.908 9.484 7.978 1.00 95.25 88 PHE A O 1
ATOM 675 N N . ALA A 1 89 ? 3.293 10.563 6.054 1.00 93.62 89 ALA A N 1
ATOM 676 C CA . ALA A 1 89 ? 3.973 11.714 6.660 1.00 93.62 89 ALA A CA 1
ATOM 677 C C . ALA A 1 89 ? 3.023 12.675 7.410 1.00 93.62 89 ALA A C 1
ATOM 679 O O . ALA A 1 89 ? 3.473 13.584 8.106 1.00 93.62 89 ALA A O 1
ATOM 680 N N . ASP A 1 90 ? 1.709 12.490 7.275 1.00 93.00 90 ASP A N 1
ATOM 681 C CA . ASP A 1 90 ? 0.689 13.261 7.985 1.00 93.00 90 ASP A CA 1
ATOM 682 C C . ASP A 1 90 ? 0.611 12.848 9.468 1.00 93.00 90 ASP A C 1
ATOM 684 O O . ASP A 1 90 ?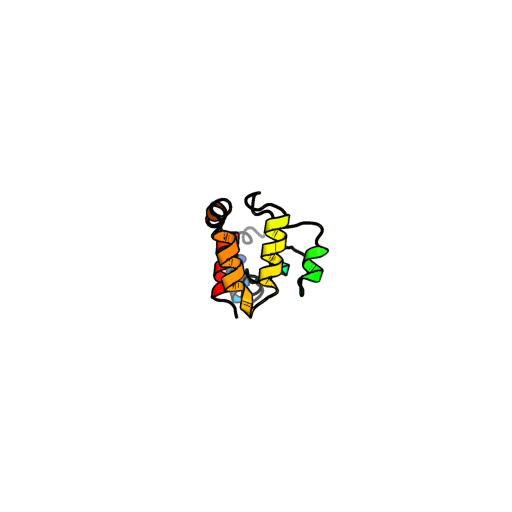 0.436 11.657 9.748 1.00 93.00 90 ASP A O 1
ATOM 688 N N . PRO A 1 91 ? 0.666 13.793 10.429 1.00 91.00 91 PRO A N 1
ATOM 689 C CA . PRO A 1 91 ? 0.610 13.497 11.861 1.00 91.00 91 PRO A CA 1
ATOM 690 C C . PRO A 1 91 ? -0.542 12.581 12.293 1.00 91.00 91 PRO A C 1
ATOM 692 O O . PRO A 1 91 ? -0.396 11.840 13.267 1.00 91.00 91 PRO A O 1
ATOM 695 N N . GLN A 1 92 ? -1.681 12.618 11.594 1.00 89.12 92 GLN A N 1
ATOM 696 C CA . GLN A 1 92 ? -2.825 11.760 11.907 1.00 89.12 92 GLN A CA 1
ATOM 697 C C . GLN A 1 92 ? -2.578 10.294 11.521 1.00 89.12 92 GLN A C 1
ATOM 699 O O . GLN A 1 92 ? -2.991 9.392 12.250 1.00 89.12 92 GLN A O 1
ATOM 704 N N . ARG A 1 93 ? -1.859 10.051 10.417 1.00 92.94 93 ARG A N 1
ATOM 705 C CA . ARG A 1 93 ? -1.614 8.711 9.857 1.00 92.94 93 ARG A CA 1
ATOM 706 C C . ARG A 1 93 ? -0.270 8.105 10.246 1.00 92.94 93 ARG A C 1
ATOM 708 O O . ARG A 1 93 ? -0.119 6.893 10.137 1.00 92.94 93 ARG A O 1
ATOM 715 N N . VAL A 1 94 ? 0.673 8.883 10.785 1.00 94.00 94 VAL A N 1
ATOM 716 C CA . VAL A 1 94 ? 1.970 8.367 11.278 1.00 94.00 94 VAL A CA 1
ATOM 717 C C . VAL A 1 94 ? 1.793 7.184 12.239 1.00 94.00 94 VAL A C 1
ATOM 719 O O . VAL A 1 94 ? 2.577 6.239 12.215 1.00 94.00 94 VAL A O 1
ATOM 722 N N . ARG A 1 95 ? 0.735 7.182 13.061 1.00 92.75 95 ARG A N 1
ATOM 723 C CA . ARG A 1 95 ? 0.443 6.082 14.001 1.00 92.75 95 ARG A CA 1
ATOM 724 C C . ARG A 1 95 ? 0.163 4.749 13.300 1.00 92.75 95 ARG A C 1
ATOM 726 O O . ARG A 1 95 ? 0.468 3.699 13.860 1.00 92.75 95 ARG A O 1
ATOM 733 N N . ALA A 1 96 ? -0.362 4.787 12.075 1.00 93.81 96 ALA A N 1
ATOM 734 C CA . ALA A 1 96 ? -0.666 3.603 11.281 1.00 93.81 96 ALA A CA 1
ATOM 735 C C . ALA A 1 96 ? 0.605 2.832 10.871 1.00 93.81 96 ALA A C 1
ATOM 737 O O . ALA A 1 96 ? 0.552 1.622 10.668 1.00 93.81 96 ALA A O 1
ATOM 738 N N . LEU A 1 97 ? 1.776 3.487 10.864 1.00 93.69 97 LEU A N 1
ATOM 739 C CA . LEU A 1 97 ? 3.073 2.845 10.609 1.00 93.69 97 LEU A CA 1
ATOM 740 C C . LEU A 1 97 ? 3.446 1.780 11.653 1.00 93.69 97 LEU A C 1
ATOM 742 O O . LEU A 1 97 ? 4.339 0.973 11.407 1.00 93.69 97 LEU A O 1
ATOM 746 N N . GLY A 1 98 ? 2.785 1.748 12.816 1.00 93.69 98 GLY A N 1
ATOM 747 C CA . GLY A 1 98 ? 2.949 0.668 13.793 1.00 93.69 98 GLY A CA 1
ATOM 748 C C . GLY A 1 98 ? 2.337 -0.667 13.347 1.00 93.69 98 GLY A C 1
ATOM 749 O O . GLY A 1 98 ? 2.700 -1.715 13.883 1.00 93.69 98 GLY A O 1
ATOM 750 N N . HIS A 1 99 ? 1.427 -0.647 12.368 1.00 95.12 99 HIS A N 1
ATOM 751 C CA . HIS A 1 99 ? 0.713 -1.828 11.901 1.00 95.12 99 HIS A CA 1
ATOM 752 C C . HIS A 1 99 ? 1.569 -2.678 10.957 1.00 95.12 99 HIS A C 1
ATOM 754 O O . HIS A 1 99 ? 2.156 -2.182 9.994 1.00 95.12 99 HIS A O 1
ATOM 760 N N . LYS A 1 100 ? 1.606 -3.993 11.200 1.00 93.69 100 LYS A N 1
ATOM 761 C CA . LYS A 1 100 ? 2.498 -4.915 10.482 1.00 93.69 100 LYS A CA 1
ATOM 762 C C . LYS A 1 100 ? 2.197 -5.021 8.992 1.00 93.69 100 LYS A C 1
ATOM 764 O O . LYS A 1 100 ? 3.132 -5.112 8.204 1.00 93.69 100 LYS A O 1
ATOM 769 N N . GLN A 1 101 ? 0.926 -4.969 8.597 1.00 92.31 101 GLN A N 1
ATOM 770 C CA . GLN A 1 101 ? 0.591 -5.006 7.172 1.00 92.31 101 GLN A CA 1
ATOM 771 C C . GLN A 1 101 ? 1.008 -3.713 6.468 1.00 92.31 101 GLN A C 1
ATOM 773 O O . GLN A 1 101 ? 1.527 -3.786 5.367 1.00 92.31 101 GLN A O 1
ATOM 778 N N . ILE A 1 102 ? 0.873 -2.547 7.115 1.00 94.25 102 ILE A N 1
ATOM 779 C CA . ILE A 1 102 ? 1.297 -1.263 6.527 1.00 94.25 102 ILE A CA 1
ATOM 780 C C . ILE A 1 102 ? 2.819 -1.224 6.361 1.00 94.25 102 ILE A C 1
ATOM 782 O O . ILE A 1 102 ? 3.307 -0.780 5.326 1.00 94.25 102 ILE A O 1
ATOM 786 N N . GLN A 1 103 ? 3.567 -1.749 7.339 1.00 94.31 103 GLN A N 1
ATOM 787 C CA . GLN A 1 103 ? 5.016 -1.946 7.208 1.00 94.31 103 GLN A CA 1
ATOM 788 C C . GLN A 1 103 ? 5.342 -2.829 5.997 1.00 94.31 103 GLN A C 1
ATOM 790 O O . GLN A 1 103 ? 6.158 -2.437 5.174 1.00 94.31 103 GLN A O 1
ATOM 795 N N . GLY A 1 104 ? 4.639 -3.955 5.830 1.00 93.19 104 GLY A N 1
ATOM 796 C CA . GLY A 1 104 ? 4.820 -4.841 4.676 1.00 93.19 104 GLY A CA 1
ATOM 797 C C . GLY A 1 104 ? 4.481 -4.192 3.329 1.00 93.19 104 GLY A C 1
ATOM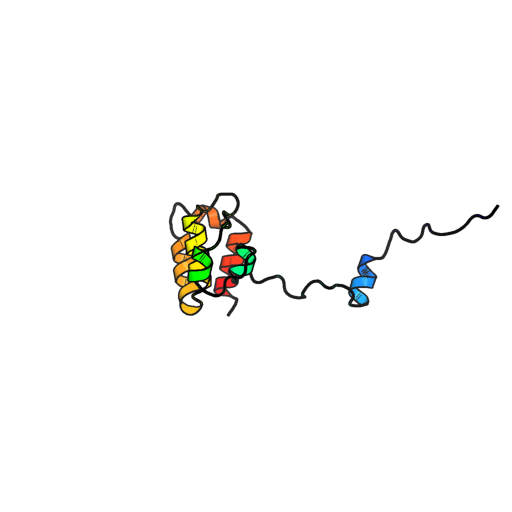 798 O O . GLY A 1 104 ? 5.177 -4.438 2.348 1.00 93.19 104 GLY A O 1
ATOM 799 N N . VAL A 1 105 ? 3.453 -3.338 3.276 1.00 93.31 105 VAL A N 1
ATOM 800 C CA . VAL A 1 105 ? 3.113 -2.554 2.076 1.00 93.31 105 VAL A CA 1
ATOM 801 C C . VAL A 1 105 ? 4.238 -1.581 1.743 1.00 93.31 105 VAL A C 1
ATOM 803 O O . VAL A 1 105 ? 4.677 -1.529 0.600 1.00 93.31 105 VAL A O 1
ATOM 806 N N . LEU A 1 106 ? 4.737 -0.829 2.728 1.00 94.00 106 LEU A N 1
ATOM 807 C CA . LEU A 1 106 ? 5.829 0.120 2.509 1.00 94.00 106 LEU A CA 1
ATOM 808 C C . LEU A 1 106 ? 7.130 -0.578 2.113 1.00 94.00 106 LEU A C 1
ATOM 810 O O . LEU A 1 106 ? 7.772 -0.140 1.163 1.00 94.00 106 LEU A O 1
ATOM 814 N N . ASP A 1 107 ? 7.486 -1.677 2.777 1.00 93.56 107 ASP A N 1
ATOM 815 C CA . ASP A 1 107 ? 8.643 -2.492 2.404 1.00 93.56 107 ASP A CA 1
ATOM 816 C C . ASP A 1 107 ? 8.520 -2.962 0.948 1.00 93.56 107 ASP A C 1
ATOM 818 O O . ASP A 1 107 ? 9.454 -2.804 0.161 1.00 93.56 107 ASP A O 1
ATOM 822 N N . ALA A 1 108 ? 7.347 -3.451 0.541 1.00 92.38 108 ALA A N 1
ATOM 823 C CA . ALA A 1 108 ? 7.110 -3.827 -0.847 1.00 92.38 108 ALA A CA 1
ATOM 824 C C . ALA A 1 108 ? 7.202 -2.624 -1.803 1.00 92.38 108 ALA A C 1
ATOM 826 O O . ALA A 1 108 ? 7.840 -2.731 -2.842 1.00 92.38 108 ALA A O 1
ATOM 827 N N . CYS A 1 109 ? 6.666 -1.452 -1.447 1.00 91.81 109 CYS A N 1
ATOM 828 C CA . CYS A 1 109 ? 6.809 -0.239 -2.260 1.00 91.81 109 CYS A CA 1
ATOM 829 C C . CYS A 1 109 ? 8.271 0.147 -2.523 1.00 91.81 109 CYS A C 1
ATOM 831 O O . CYS A 1 109 ? 8.556 0.703 -3.581 1.00 91.81 109 CYS A O 1
ATOM 833 N N . PHE A 1 110 ? 9.170 -0.080 -1.561 1.00 89.88 110 PHE A N 1
ATOM 834 C CA . PHE A 1 110 ? 10.585 0.277 -1.686 1.00 89.88 110 PHE A CA 1
ATOM 835 C C . PHE A 1 110 ? 11.417 -0.773 -2.415 1.00 89.88 110 PHE A C 1
ATOM 837 O O . PHE A 1 110 ? 12.366 -0.413 -3.112 1.00 89.88 110 PHE A O 1
ATOM 844 N N . PHE A 1 111 ? 11.117 -2.053 -2.193 1.00 90.19 111 PHE A N 1
ATOM 845 C CA . PHE A 1 111 ? 12.003 -3.151 -2.577 1.00 90.19 111 PHE A CA 1
ATOM 846 C C . PHE A 1 111 ? 11.453 -4.032 -3.699 1.00 90.19 111 PHE A C 1
ATOM 848 O O . PHE A 1 111 ? 12.222 -4.782 -4.301 1.00 90.19 111 PHE A O 1
ATOM 855 N N . GLU A 1 112 ? 10.157 -3.956 -3.991 1.00 86.25 112 GLU A N 1
ATOM 856 C CA . GLU A 1 112 ? 9.552 -4.643 -5.127 1.00 86.25 112 GLU A CA 1
ATOM 857 C C . GLU A 1 112 ? 9.555 -3.729 -6.366 1.00 86.25 112 GLU A C 1
ATOM 859 O O . GLU A 1 112 ? 9.182 -2.557 -6.250 1.00 86.25 112 GLU A O 1
ATOM 864 N N . PRO A 1 113 ? 10.012 -4.228 -7.530 1.00 72.44 113 PRO A N 1
ATOM 865 C CA . PRO A 1 113 ? 10.106 -3.434 -8.754 1.00 72.44 113 PRO A CA 1
ATOM 866 C C . PRO A 1 113 ? 8.748 -3.041 -9.358 1.00 72.44 113 PRO A C 1
ATOM 868 O O . PRO A 1 113 ? 7.733 -3.738 -9.122 1.00 72.44 113 PRO A O 1
#

Secondary structure (DSSP, 8-state):
------TTTTS-HHHHHHHTT---S-SSPPPSS-HHHHHSS---SHHHHHT-SS---TTTTS-HHHHHHHHHHHT-TTTHHHHHHHHHTSTTTGGGGGSHHHHHHHHHHHH--

Sequence (113 aa):
GDKGTGWLSALGGGFLASLFGIDRRPRCPPSGGNPSNLAGERVDTEEDVLHLKDLPTFDGLLRPSESELLLTYLTAPYLRIPLALRHFADPQRVRALGHKQIQGVLDACFFEP

Foldseek 3Di:
DDDDDDPPPPPDPPPVCVVVVVPPPPPDDPQLLQLCVQLVHHDQALVVLVVRPDFRCLVVLRDRVLSSQLSRLSNVLVRNLVSLVVSCVDPSNVVVCVRPSSVRNNCSSVPPD